Protein AF-A0A3M2XSU0-F1 (afdb_monomer_lite)

Radius of gyration: 21.27 Å; chains: 1; bounding box: 51×31×46 Å

Sequence (70 aa):
EHVMSLVRQSRGGALYDSRFGSRMRGEGPFADLLAQRYALAIKRLGLNKRDGFTLDCDAFCPPGQQMSLL

Organism: Pseudomonas syringae pv. maculicola (NCBI:txid59511)

pLDDT: mean 77.3, std 11.06, range [56.25, 96.44]

Foldseek 3Di:
DPVQCLCCQQDVNDVDDPDPPPPPHTDHDSSVVVVVVVVVVCVVVVVPDPPPPDDPCVVPDDPDPDDDDD

Secondary structure (DSSP, 8-state):
-HHHHHHHHTBTT-S----TT-TT--BSHHHHHHHHHHHHHHHHHTTT--TT-----TT---TT-PPPP-

Structure (mmCIF, N/CA/C/O backbone):
data_AF-A0A3M2XSU0-F1
#
_entry.id   AF-A0A3M2XSU0-F1
#
loop_
_atom_site.group_PDB
_atom_site.id
_atom_site.type_symbol
_atom_site.label_atom_id
_atom_site.label_alt_id
_atom_site.label_comp_id
_atom_site.label_asym_id
_atom_site.label_entity_id
_atom_site.label_seq_id
_atom_site.pdbx_PDB_ins_code
_atom_site.Cartn_x
_atom_site.Cartn_y
_atom_site.Cartn_z
_atom_site.occupancy
_atom_site.B_iso_or_equiv
_atom_site.auth_seq_id
_atom_site.auth_comp_id
_atom_site.auth_asym_id
_atom_site.auth_atom_id
_atom_site.pdbx_PDB_model_num
ATOM 1 N N . GLU A 1 1 ? -17.897 12.485 10.613 1.00 58.94 1 GLU A N 1
ATOM 2 C CA . GLU A 1 1 ? -17.967 11.426 11.645 1.00 58.94 1 GLU A CA 1
ATOM 3 C C . GLU A 1 1 ? -17.442 10.039 11.227 1.00 58.94 1 GLU A C 1
ATOM 5 O O . GLU A 1 1 ? -16.479 9.586 11.832 1.00 58.94 1 GLU A O 1
ATOM 10 N N . HIS A 1 2 ? -17.975 9.352 10.204 1.00 70.69 2 HIS A N 1
ATOM 11 C CA . HIS A 1 2 ? -17.659 7.922 9.963 1.00 70.69 2 HIS A CA 1
ATOM 12 C C . HIS A 1 2 ? -16.196 7.610 9.564 1.00 70.69 2 HIS A C 1
ATOM 14 O O . HIS A 1 2 ? -15.582 6.690 10.101 1.00 70.69 2 HIS A O 1
ATOM 20 N N . VAL A 1 3 ? -15.603 8.413 8.672 1.00 74.38 3 VAL A N 1
ATOM 21 C CA . VAL A 1 3 ? -14.239 8.183 8.147 1.00 74.38 3 VAL A CA 1
ATOM 22 C C . VAL A 1 3 ? -13.179 8.259 9.250 1.00 74.38 3 VAL A C 1
ATOM 24 O O . VAL A 1 3 ? -12.295 7.410 9.329 1.00 74.38 3 VAL A O 1
ATOM 27 N N . MET A 1 4 ? -13.302 9.227 10.162 1.00 73.81 4 MET A N 1
ATOM 28 C CA . MET A 1 4 ? -12.337 9.414 11.253 1.00 73.81 4 MET A CA 1
ATOM 29 C C . MET A 1 4 ? -12.398 8.298 12.302 1.00 73.81 4 MET A C 1
ATOM 31 O O . MET A 1 4 ? -11.407 8.059 12.991 1.00 73.81 4 MET A O 1
ATOM 35 N N . SER A 1 5 ? -13.533 7.605 12.420 1.00 75.62 5 SER A N 1
ATOM 36 C CA . SER A 1 5 ? -13.671 6.426 13.283 1.00 75.62 5 SER A CA 1
ATOM 37 C C . SER A 1 5 ? -12.890 5.234 12.719 1.00 75.62 5 SER A C 1
ATOM 39 O O . SER A 1 5 ? -12.099 4.616 13.432 1.00 75.62 5 SER A O 1
ATOM 41 N N . LEU A 1 6 ? -13.005 4.985 11.410 1.00 71.00 6 LEU A N 1
ATOM 42 C CA . LEU A 1 6 ? -12.261 3.924 10.717 1.00 71.00 6 LEU A CA 1
ATOM 43 C C . LEU A 1 6 ? -10.743 4.158 10.754 1.00 71.00 6 LEU A C 1
ATOM 45 O O . LEU A 1 6 ? -9.966 3.225 10.967 1.00 71.00 6 LEU A O 1
ATOM 49 N N . VAL A 1 7 ? -10.311 5.417 10.621 1.00 71.88 7 VAL A N 1
ATOM 50 C CA . VAL A 1 7 ? -8.891 5.789 10.744 1.00 71.88 7 VAL A CA 1
ATOM 51 C C . VAL A 1 7 ? -8.350 5.475 12.141 1.00 71.88 7 VAL A C 1
ATOM 53 O O . VAL A 1 7 ? -7.249 4.942 12.246 1.00 71.88 7 VAL A O 1
ATOM 56 N N . ARG A 1 8 ? -9.116 5.733 13.211 1.00 72.88 8 ARG A N 1
ATOM 57 C CA . ARG A 1 8 ? -8.710 5.371 14.583 1.00 72.88 8 ARG A CA 1
ATOM 58 C C . ARG A 1 8 ? -8.625 3.859 14.776 1.00 72.88 8 ARG A C 1
ATOM 60 O O . ARG A 1 8 ? -7.661 3.376 15.363 1.00 72.88 8 ARG A O 1
ATOM 67 N N . GLN A 1 9 ? -9.590 3.107 14.2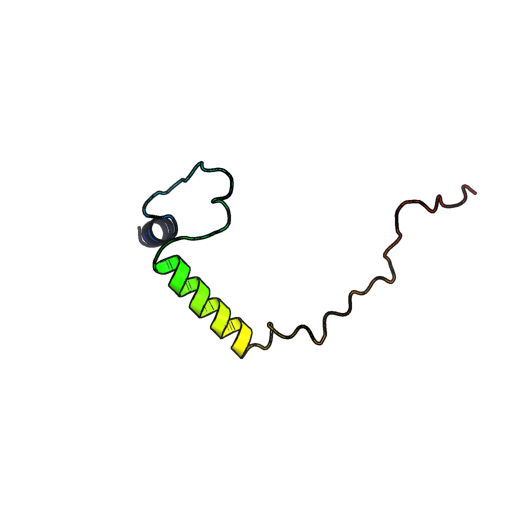46 1.00 70.62 9 GLN A N 1
ATOM 68 C CA . GLN A 1 9 ? -9.595 1.638 14.321 1.00 70.62 9 GLN A CA 1
ATOM 69 C C . GLN A 1 9 ? -8.400 0.992 13.608 1.00 70.62 9 GLN A C 1
ATOM 71 O O . GLN A 1 9 ? -8.016 -0.113 13.971 1.00 70.62 9 GLN A O 1
ATOM 76 N N . SER A 1 10 ? -7.809 1.687 12.633 1.00 68.38 10 SER A N 1
ATOM 77 C CA . SER A 1 10 ? -6.644 1.230 11.858 1.00 68.38 10 SER A CA 1
ATOM 78 C C . SER A 1 10 ? -5.294 1.632 12.468 1.00 68.38 10 SER A C 1
ATOM 80 O O . SER A 1 10 ? -4.250 1.436 11.845 1.00 68.38 10 SER A O 1
ATOM 82 N N . ARG A 1 11 ? -5.307 2.279 13.640 1.00 70.56 11 ARG A N 1
ATOM 83 C CA . ARG A 1 11 ? -4.136 2.869 14.314 1.00 70.56 11 ARG A CA 1
ATOM 84 C C . ARG A 1 11 ? -4.140 2.574 15.820 1.00 70.56 11 ARG A C 1
ATOM 86 O O . ARG A 1 11 ? -3.722 3.408 16.621 1.00 70.56 11 ARG A O 1
ATOM 93 N N . GLY A 1 12 ? -4.713 1.436 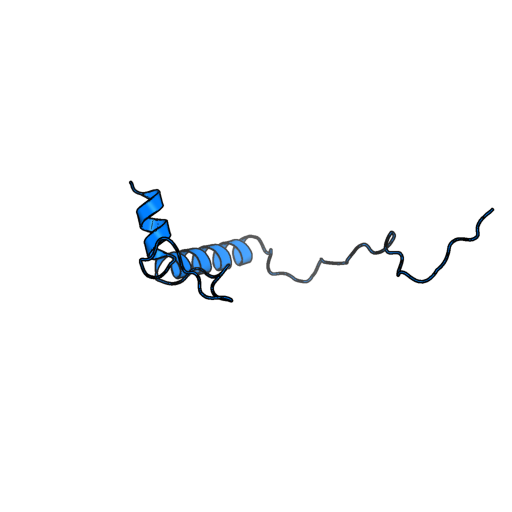16.223 1.00 67.25 12 GLY A N 1
ATOM 94 C CA . GLY A 1 12 ? -4.797 1.046 17.638 1.00 67.25 12 GLY A CA 1
ATOM 95 C C . GLY A 1 12 ? -5.621 2.005 18.514 1.00 67.25 12 GLY A C 1
ATOM 96 O O . GLY A 1 12 ? -5.389 2.097 19.713 1.00 67.25 12 GLY A O 1
ATOM 97 N N . GLY A 1 13 ? -6.558 2.757 17.926 1.00 65.44 13 GLY A N 1
ATOM 98 C CA . GLY A 1 13 ? -7.396 3.741 18.623 1.00 65.44 13 GLY A CA 1
ATOM 99 C C . GLY A 1 13 ? -6.843 5.172 18.639 1.00 65.44 13 GLY A C 1
ATOM 100 O O . GLY A 1 13 ? -7.597 6.101 18.938 1.00 65.44 13 GLY A O 1
ATOM 101 N N . ALA A 1 14 ? -5.580 5.389 18.261 1.00 62.75 14 ALA A N 1
ATOM 102 C CA . ALA A 1 14 ? -4.950 6.709 18.241 1.00 62.75 14 ALA A CA 1
ATOM 103 C C . ALA A 1 14 ? -5.062 7.390 16.864 1.00 62.75 14 ALA A C 1
ATOM 105 O O . ALA A 1 14 ? -4.977 6.755 15.818 1.00 62.75 14 ALA A O 1
ATOM 106 N N . LEU A 1 15 ? -5.212 8.719 16.834 1.00 60.84 15 LEU A N 1
ATOM 107 C CA . LEU A 1 15 ? -5.143 9.484 15.576 1.00 60.84 15 LEU A CA 1
ATOM 108 C C . LEU A 1 15 ? -3.697 9.668 15.083 1.00 60.84 15 LEU A C 1
ATOM 110 O O . LEU A 1 15 ? -3.472 9.861 13.887 1.00 60.84 15 LEU A O 1
ATOM 114 N N . TYR A 1 16 ? -2.724 9.585 15.992 1.00 56.25 16 TYR A N 1
ATOM 115 C CA . TYR A 1 16 ? -1.310 9.807 15.727 1.00 56.25 16 TYR A CA 1
ATOM 116 C C . TYR A 1 16 ? -0.455 8.879 16.597 1.00 56.25 16 TYR A C 1
ATOM 118 O O . TYR A 1 16 ? -0.662 8.802 17.804 1.00 56.25 16 TYR A O 1
ATOM 126 N N . ASP A 1 17 ? 0.503 8.199 15.969 1.00 64.12 17 ASP A N 1
ATOM 127 C CA . ASP A 1 17 ? 1.554 7.423 16.626 1.00 64.12 17 ASP A CA 1
ATOM 128 C C . ASP A 1 17 ? 2.900 7.978 16.141 1.00 64.12 17 ASP A C 1
ATOM 130 O O . ASP A 1 17 ? 3.157 8.044 14.934 1.00 64.12 17 ASP A O 1
ATOM 134 N N . SER A 1 18 ? 3.722 8.450 17.079 1.00 67.62 18 SER A N 1
ATOM 135 C CA . SER A 1 18 ? 5.022 9.070 16.814 1.00 67.62 18 SER A CA 1
ATOM 136 C C . SER A 1 18 ? 6.173 8.066 16.746 1.00 67.62 18 SER A C 1
ATOM 138 O O . SER A 1 18 ? 7.286 8.475 16.403 1.00 67.62 18 SER A O 1
ATOM 140 N N . 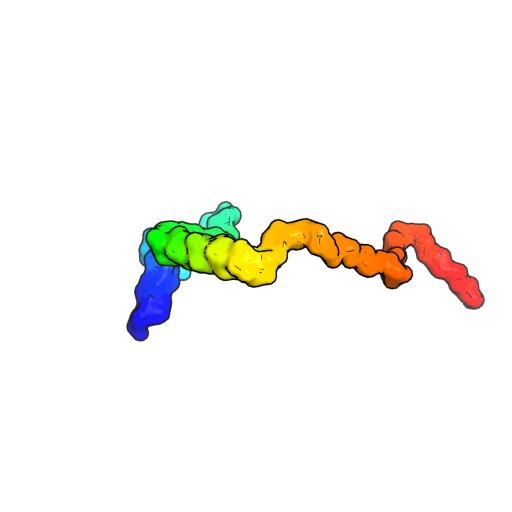ARG A 1 19 ? 5.940 6.778 17.044 1.00 68.12 19 ARG A N 1
ATOM 141 C CA . ARG A 1 19 ? 6.984 5.746 17.032 1.00 68.12 19 ARG A CA 1
ATOM 142 C C . ARG A 1 19 ? 7.632 5.647 15.649 1.00 68.12 19 ARG A C 1
ATOM 144 O O . ARG A 1 19 ? 6.977 5.563 14.609 1.00 68.12 19 ARG A O 1
ATOM 151 N N . PHE A 1 20 ? 8.959 5.664 15.633 1.00 60.69 20 PHE A N 1
ATOM 152 C CA . PHE A 1 20 ? 9.722 5.448 14.411 1.00 60.69 20 PHE A CA 1
ATOM 153 C C . PHE A 1 20 ? 9.559 3.985 13.966 1.00 60.69 20 PHE A C 1
ATOM 155 O O . PHE A 1 20 ? 9.667 3.076 14.783 1.00 60.69 20 PHE A O 1
ATOM 162 N N . GLY A 1 21 ? 9.252 3.754 12.687 1.00 64.06 21 GLY A N 1
ATOM 163 C CA . GLY A 1 21 ? 9.015 2.410 12.140 1.00 64.06 21 GLY A CA 1
ATOM 164 C C . GLY A 1 21 ? 7.574 1.879 12.229 1.00 64.06 21 GLY A C 1
ATOM 165 O O . GLY A 1 21 ? 7.297 0.845 11.631 1.00 64.06 21 GLY A O 1
ATOM 166 N N . SER A 1 22 ? 6.638 2.581 12.886 1.00 63.03 22 SER A N 1
ATOM 167 C CA . SER A 1 22 ? 5.201 2.231 12.839 1.00 63.03 22 SER A CA 1
ATOM 168 C C . SER A 1 22 ? 4.451 2.890 11.674 1.00 63.03 22 SER A C 1
ATOM 170 O O . SER A 1 22 ? 3.286 2.600 11.404 1.00 63.03 22 SER A O 1
ATOM 172 N N . ARG A 1 23 ? 5.120 3.781 10.933 1.00 64.19 23 ARG A N 1
ATOM 173 C CA . ARG A 1 23 ? 4.545 4.449 9.761 1.00 64.19 23 ARG A CA 1
ATOM 174 C C . ARG A 1 23 ? 4.372 3.442 8.619 1.00 64.19 23 ARG A C 1
ATOM 176 O O . ARG A 1 23 ? 5.215 2.580 8.417 1.00 64.19 23 ARG A O 1
ATOM 183 N N . MET A 1 24 ? 3.290 3.593 7.853 1.00 62.44 24 MET A N 1
ATOM 184 C CA . MET A 1 24 ? 2.933 2.755 6.691 1.00 62.44 24 MET A CA 1
ATOM 185 C C . MET A 1 24 ? 2.445 1.322 6.984 1.00 62.44 24 MET A C 1
ATOM 187 O O . MET A 1 24 ? 2.200 0.575 6.037 1.00 62.44 24 MET A O 1
ATOM 191 N N . ARG A 1 25 ? 2.209 0.937 8.246 1.00 71.44 25 ARG A N 1
ATOM 192 C CA . ARG A 1 25 ? 1.423 -0.263 8.586 1.00 71.44 25 ARG A CA 1
ATOM 193 C C . ARG A 1 25 ? 0.186 0.122 9.388 1.00 71.44 25 ARG A C 1
ATOM 195 O O . ARG A 1 25 ? 0.296 0.787 10.410 1.00 71.44 25 ARG A O 1
ATOM 202 N N . GLY A 1 26 ? -0.987 -0.267 8.893 1.00 74.00 26 GLY A N 1
ATOM 203 C CA . GLY A 1 26 ? -2.216 -0.205 9.680 1.00 74.00 26 GLY A CA 1
ATOM 204 C C . GLY A 1 26 ? -2.234 -1.340 10.703 1.00 74.00 26 GLY A C 1
ATOM 205 O O . GLY A 1 26 ? -1.751 -2.431 10.412 1.00 74.00 26 GLY A O 1
ATOM 206 N N . GLU A 1 27 ? -2.800 -1.084 11.876 1.00 77.56 27 GLU A N 1
ATOM 207 C CA . GLU A 1 27 ? -2.975 -2.064 12.952 1.00 77.56 27 GLU A CA 1
ATOM 208 C C . GLU A 1 27 ? -4.463 -2.203 13.295 1.00 77.56 27 GLU A C 1
ATOM 210 O O . GLU A 1 27 ? -5.222 -1.238 13.203 1.00 77.56 27 GLU A O 1
ATOM 215 N N . GLY A 1 28 ? -4.877 -3.391 13.735 1.00 79.75 28 GLY A N 1
ATOM 216 C CA . GLY A 1 28 ? -6.234 -3.654 14.209 1.00 79.75 28 GLY A CA 1
ATOM 217 C C . GLY A 1 28 ? -7.215 -4.145 1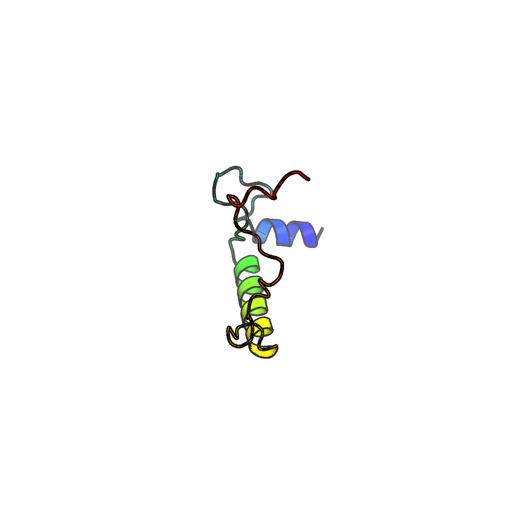3.133 1.00 79.75 28 GLY A C 1
ATOM 218 O O . GLY A 1 28 ? -6.876 -4.234 11.951 1.00 79.75 28 GLY A O 1
ATOM 219 N N . PRO A 1 29 ? -8.472 -4.434 13.525 1.00 81.50 29 PRO A N 1
ATOM 220 C CA . PRO A 1 29 ? -9.397 -5.232 12.714 1.00 81.50 29 PRO A CA 1
ATOM 221 C C . PRO A 1 29 ? -9.730 -4.639 11.340 1.00 81.50 29 PRO A C 1
ATOM 223 O O . PRO A 1 29 ? -9.969 -5.371 10.380 1.00 81.50 29 PRO A O 1
ATOM 226 N N . PHE A 1 30 ? -9.756 -3.308 11.220 1.00 82.62 30 PHE A N 1
ATOM 227 C CA . PHE A 1 30 ? -10.024 -2.662 9.935 1.00 82.62 30 PHE A CA 1
ATOM 228 C C . PHE A 1 30 ? -8.825 -2.748 8.985 1.00 82.62 30 PHE A C 1
ATOM 230 O O . PHE A 1 30 ? -9.010 -2.958 7.784 1.00 82.62 30 PHE A O 1
ATOM 237 N N . ALA A 1 31 ? -7.603 -2.630 9.513 1.00 83.94 31 ALA A N 1
ATOM 238 C CA . ALA A 1 31 ? -6.391 -2.839 8.730 1.00 83.94 31 ALA A CA 1
ATOM 239 C C . ALA A 1 31 ? -6.313 -4.291 8.234 1.00 83.94 31 ALA A C 1
ATOM 241 O O . ALA A 1 31 ? -6.034 -4.515 7.054 1.00 83.94 31 ALA A O 1
ATOM 242 N N . ASP A 1 32 ? -6.671 -5.257 9.085 1.00 84.62 32 ASP A N 1
ATOM 243 C CA . ASP A 1 32 ? -6.738 -6.675 8.718 1.00 84.62 32 ASP A CA 1
ATOM 244 C C . ASP A 1 32 ? -7.775 -6.932 7.616 1.00 84.62 32 ASP A C 1
ATOM 246 O O . ASP A 1 32 ? -7.488 -7.604 6.621 1.00 84.62 32 ASP A O 1
ATOM 250 N N . LEU A 1 33 ? -8.970 -6.345 7.735 1.00 89.31 33 LEU A N 1
ATOM 251 C CA . LEU A 1 33 ? -10.012 -6.440 6.711 1.00 89.31 33 LEU A CA 1
ATOM 252 C C . LEU A 1 33 ? -9.548 -5.850 5.372 1.00 89.31 33 LEU A C 1
ATOM 254 O O . LEU A 1 33 ? -9.802 -6.429 4.311 1.00 89.31 33 LEU A O 1
ATOM 258 N N . LEU A 1 34 ? -8.874 -4.698 5.404 1.00 89.06 34 LEU A N 1
ATOM 259 C CA . LEU A 1 34 ? -8.321 -4.068 4.209 1.00 89.06 34 LEU A CA 1
ATOM 260 C C . LEU A 1 34 ? -7.248 -4.956 3.564 1.00 89.06 34 LEU A C 1
ATOM 262 O O . LEU A 1 34 ? -7.279 -5.153 2.348 1.00 89.06 34 LEU A O 1
ATOM 266 N N . ALA A 1 35 ? -6.354 -5.538 4.367 1.00 89.81 35 ALA A N 1
ATOM 267 C CA . ALA A 1 35 ? -5.316 -6.452 3.900 1.00 89.81 35 ALA A CA 1
ATOM 268 C C . ALA A 1 35 ? -5.914 -7.697 3.223 1.00 89.81 35 ALA A C 1
ATOM 270 O O . ALA A 1 35 ? -5.494 -8.066 2.124 1.00 89.81 35 ALA A O 1
ATOM 271 N N . GLN A 1 36 ? -6.949 -8.300 3.817 1.00 93.94 36 GLN A N 1
ATOM 272 C CA . GLN A 1 36 ? -7.659 -9.443 3.233 1.00 93.94 36 GLN A CA 1
ATOM 273 C C . GLN A 1 36 ? -8.331 -9.086 1.900 1.00 93.94 36 GLN A C 1
ATOM 275 O O . GLN A 1 36 ? -8.203 -9.820 0.915 1.00 93.94 36 GLN A O 1
ATOM 280 N N . ARG A 1 37 ? -9.019 -7.937 1.838 1.00 95.19 37 ARG A N 1
ATOM 281 C CA . ARG A 1 37 ? -9.657 -7.444 0.606 1.00 95.19 37 ARG A CA 1
ATOM 282 C C . ARG A 1 37 ? -8.635 -7.205 -0.497 1.00 95.19 37 ARG A C 1
ATOM 284 O O . ARG A 1 37 ? -8.871 -7.608 -1.636 1.00 95.19 37 ARG A O 1
ATOM 291 N N . TYR A 1 38 ? -7.506 -6.592 -0.155 1.00 93.94 38 TYR A N 1
ATOM 292 C CA . TYR A 1 38 ? -6.414 -6.353 -1.088 1.00 93.94 38 TYR A CA 1
ATOM 293 C C . TYR A 1 38 ? -5.839 -7.670 -1.622 1.00 93.94 38 TYR A C 1
ATOM 295 O O . TYR A 1 38 ? -5.774 -7.860 -2.836 1.00 93.94 38 TYR A O 1
ATOM 303 N N . ALA A 1 39 ? -5.515 -8.623 -0.742 1.00 93.69 39 ALA A N 1
ATOM 304 C CA . ALA A 1 39 ? -4.987 -9.929 -1.137 1.00 93.69 39 ALA A CA 1
ATOM 305 C C . ALA A 1 39 ? -5.937 -10.678 -2.090 1.00 93.69 39 ALA A C 1
ATOM 307 O O . ALA A 1 39 ? -5.502 -11.238 -3.101 1.00 93.69 39 ALA A O 1
ATOM 308 N N . LEU A 1 40 ? -7.245 -10.641 -1.813 1.00 96.44 40 LEU A N 1
ATOM 309 C CA . LEU A 1 40 ? -8.254 -11.235 -2.686 1.00 96.44 40 LEU A CA 1
ATOM 310 C C . LEU A 1 40 ? -8.332 -10.525 -4.045 1.00 96.44 40 LEU A C 1
ATOM 312 O O . LEU A 1 40 ? -8.400 -11.197 -5.074 1.00 96.44 40 LEU A O 1
A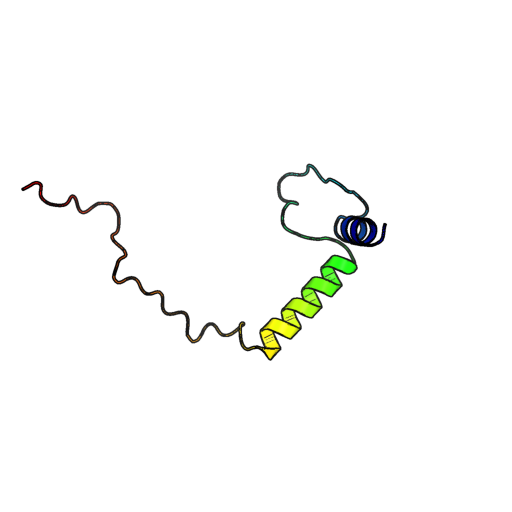TOM 316 N N . ALA A 1 41 ? -8.320 -9.191 -4.067 1.00 96.25 41 ALA A N 1
ATOM 317 C CA . ALA A 1 41 ? -8.365 -8.410 -5.302 1.00 96.25 41 ALA A CA 1
ATOM 318 C C . ALA A 1 41 ? -7.149 -8.694 -6.192 1.00 96.25 41 ALA A C 1
ATOM 320 O O . ALA A 1 41 ? -7.309 -9.004 -7.370 1.00 96.25 41 ALA A O 1
ATOM 321 N N . ILE A 1 42 ? -5.948 -8.690 -5.614 1.00 94.44 42 ILE A N 1
ATOM 322 C CA . ILE A 1 42 ? -4.705 -9.001 -6.323 1.00 94.44 42 ILE A CA 1
ATOM 323 C C . ILE A 1 42 ? -4.733 -10.422 -6.902 1.00 94.44 42 ILE A C 1
ATOM 325 O O . ILE A 1 42 ? -4.344 -10.625 -8.053 1.00 94.44 42 ILE A O 1
ATOM 329 N N . LYS A 1 43 ? -5.240 -11.407 -6.143 1.00 92.50 43 LYS A N 1
ATOM 330 C CA . LYS A 1 43 ? -5.408 -12.784 -6.633 1.00 92.50 43 LYS A CA 1
ATOM 331 C C . LYS A 1 43 ? -6.400 -12.852 -7.797 1.00 92.50 43 LYS A C 1
ATOM 333 O O . LYS A 1 43 ? -6.107 -13.496 -8.799 1.00 92.50 43 LYS A O 1
ATOM 338 N N . ARG A 1 44 ? -7.552 -12.183 -7.679 1.00 93.75 44 ARG A N 1
ATOM 339 C CA . ARG A 1 44 ? -8.605 -12.154 -8.712 1.00 93.75 44 ARG A CA 1
ATOM 340 C C . ARG A 1 44 ? -8.144 -11.486 -10.004 1.00 93.75 44 ARG A C 1
ATOM 342 O O . ARG A 1 44 ? -8.500 -11.954 -11.076 1.00 93.75 44 ARG A O 1
ATOM 349 N N . LEU A 1 45 ? -7.371 -10.410 -9.893 1.00 93.00 45 LEU A N 1
ATOM 350 C CA . LEU A 1 45 ? -6.863 -9.646 -11.033 1.00 93.00 45 LEU A CA 1
ATOM 351 C C . LEU A 1 45 ? -5.559 -10.221 -11.605 1.00 93.00 45 LEU A C 1
ATOM 353 O O . LEU A 1 45 ? -5.059 -9.719 -12.604 1.00 93.00 45 LEU A O 1
ATOM 357 N N . GLY A 1 46 ? -4.986 -11.256 -10.982 1.00 89.50 46 GLY A N 1
ATOM 358 C CA . GLY A 1 46 ? -3.731 -11.857 -11.434 1.00 89.50 46 GLY A CA 1
ATOM 359 C C . GLY A 1 46 ? -2.503 -10.958 -11.257 1.00 89.50 46 GLY A C 1
ATOM 360 O O . GLY A 1 46 ? -1.466 -11.244 -11.843 1.00 89.50 46 GLY A O 1
ATOM 361 N N . LEU A 1 47 ? -2.591 -9.913 -10.429 1.00 87.56 47 LEU A N 1
ATOM 362 C CA . LEU A 1 47 ? -1.515 -8.938 -10.193 1.00 87.56 47 LEU A CA 1
ATOM 363 C C . LEU A 1 47 ? -0.391 -9.474 -9.286 1.00 87.56 47 LEU A C 1
ATOM 365 O O . LEU A 1 47 ? 0.632 -8.826 -9.121 1.00 87.56 47 LEU A O 1
ATOM 369 N N . ASN A 1 48 ? -0.570 -10.666 -8.705 1.00 85.31 48 ASN A N 1
ATOM 370 C CA . ASN A 1 48 ? 0.453 -11.365 -7.913 1.00 85.31 48 ASN A CA 1
ATOM 371 C C . ASN A 1 48 ? 1.402 -12.230 -8.761 1.00 85.31 48 ASN A C 1
ATOM 373 O O . ASN A 1 48 ? 2.191 -13.000 -8.211 1.00 85.31 48 ASN A O 1
ATOM 377 N N . LYS A 1 49 ? 1.310 -12.160 -10.091 1.00 83.00 49 LYS A N 1
ATOM 378 C CA . LYS A 1 49 ? 2.212 -12.885 -10.985 1.00 83.00 49 LYS A CA 1
ATOM 379 C C . LYS A 1 49 ? 3.502 -12.087 -11.141 1.00 83.00 49 LYS A C 1
ATOM 381 O O . LYS A 1 49 ? 3.457 -10.915 -11.487 1.00 83.00 49 LYS A O 1
ATOM 386 N N . ARG A 1 50 ? 4.649 -12.721 -10.889 1.00 72.62 50 ARG A N 1
ATOM 387 C CA . ARG A 1 50 ? 5.961 -12.157 -11.259 1.00 72.62 50 ARG A CA 1
ATOM 388 C C . ARG A 1 50 ? 6.253 -12.309 -12.751 1.00 72.62 50 ARG A C 1
ATOM 390 O O . ARG A 1 50 ? 7.076 -11.573 -13.286 1.00 72.62 50 ARG A O 1
ATOM 397 N N . ASP A 1 51 ? 5.555 -13.230 -13.404 1.00 69.38 51 ASP A N 1
ATOM 398 C CA . ASP A 1 51 ? 5.713 -13.540 -14.818 1.00 69.38 51 ASP A CA 1
ATOM 399 C C . ASP A 1 51 ? 5.174 -12.362 -15.647 1.00 69.38 51 ASP A C 1
ATOM 401 O O . ASP A 1 51 ? 3.963 -12.178 -15.763 1.00 69.38 51 ASP A O 1
ATOM 405 N N . GLY A 1 52 ? 6.078 -11.522 -16.160 1.00 65.25 52 GLY A N 1
ATOM 406 C CA . GLY A 1 52 ? 5.744 -10.352 -16.985 1.00 65.25 52 GLY A CA 1
ATOM 407 C C . GLY A 1 52 ? 6.406 -9.038 -16.565 1.00 65.25 52 GLY A C 1
ATOM 408 O O . GLY A 1 52 ? 6.350 -8.074 -17.321 1.00 65.25 52 GLY A O 1
ATOM 409 N N . PHE A 1 53 ? 7.072 -8.984 -15.407 1.00 71.69 53 PHE A N 1
ATOM 410 C CA . PHE A 1 53 ? 7.867 -7.818 -15.005 1.00 71.69 53 PHE A CA 1
ATOM 411 C C . PHE A 1 53 ? 9.297 -7.920 -15.547 1.00 71.69 53 PHE A C 1
ATOM 413 O O . PHE A 1 53 ? 10.254 -8.059 -14.785 1.00 71.69 53 PHE A O 1
ATOM 420 N N . THR A 1 54 ? 9.450 -7.870 -16.869 1.00 81.69 54 THR A N 1
ATOM 421 C CA . THR A 1 54 ? 10.759 -7.564 -17.452 1.00 81.69 54 THR A CA 1
ATOM 422 C C . THR A 1 54 ? 10.963 -6.065 -17.314 1.00 81.69 54 THR A C 1
ATOM 424 O O . THR A 1 54 ? 10.157 -5.280 -17.810 1.00 81.69 54 THR A O 1
ATOM 427 N N . LEU A 1 55 ? 12.005 -5.668 -16.588 1.00 84.19 55 LEU A N 1
ATOM 428 C CA . LEU A 1 55 ? 12.399 -4.268 -16.537 1.00 84.19 55 LEU A CA 1
ATOM 429 C C . LEU A 1 55 ? 12.942 -3.888 -17.913 1.00 84.19 55 LEU A C 1
ATOM 431 O O . LEU A 1 55 ? 13.881 -4.520 -18.397 1.00 84.19 55 LEU A O 1
ATOM 435 N N . ASP A 1 56 ? 12.339 -2.877 -18.528 1.00 86.50 56 ASP A N 1
ATOM 436 C CA . ASP A 1 56 ? 12.965 -2.176 -19.639 1.00 86.50 56 ASP A CA 1
ATOM 437 C C . ASP A 1 56 ? 14.130 -1.361 -19.067 1.00 86.50 56 ASP A C 1
ATOM 439 O O . ASP A 1 56 ? 13.943 -0.417 -18.293 1.00 86.50 56 ASP A O 1
ATOM 443 N N . CYS A 1 57 ? 15.338 -1.801 -19.396 1.00 88.12 57 CYS A N 1
ATOM 444 C CA . CYS A 1 57 ? 16.582 -1.180 -18.972 1.00 88.12 57 CYS A CA 1
ATOM 445 C C . CYS A 1 57 ? 17.299 -0.510 -20.151 1.00 88.12 57 CYS A C 1
ATOM 447 O O . CYS A 1 57 ? 18.469 -0.160 -20.004 1.00 88.12 57 CYS A O 1
ATOM 449 N N . ASP A 1 58 ? 16.635 -0.305 -21.292 1.00 89.56 58 ASP A N 1
ATOM 450 C CA . ASP A 1 58 ? 17.277 0.191 -22.516 1.00 89.56 58 ASP A CA 1
ATOM 451 C C . ASP A 1 58 ? 17.863 1.601 -22.325 1.00 89.56 58 ASP A C 1
ATOM 453 O O . ASP A 1 58 ? 18.900 1.941 -22.891 1.00 89.56 58 ASP A O 1
ATOM 457 N N . ALA A 1 59 ? 17.233 2.411 -21.468 1.00 85.56 59 ALA A N 1
ATOM 458 C CA . ALA A 1 59 ? 17.694 3.753 -21.104 1.00 85.56 59 ALA A CA 1
ATOM 459 C C . ALA A 1 59 ? 18.514 3.802 -19.798 1.00 85.56 59 ALA A C 1
ATOM 461 O O . ALA A 1 59 ? 18.906 4.883 -19.350 1.00 85.56 59 ALA A O 1
ATOM 462 N N . PHE A 1 60 ? 18.751 2.663 -19.142 1.00 87.75 60 PHE A N 1
ATOM 463 C CA . PHE A 1 60 ? 19.497 2.636 -17.889 1.00 87.75 60 PHE A CA 1
ATOM 464 C C . PHE A 1 60 ? 20.997 2.804 -18.155 1.00 87.75 60 PHE A C 1
ATOM 466 O O . PHE A 1 60 ? 21.649 1.922 -18.706 1.00 87.75 60 PHE A O 1
ATOM 473 N N . CYS A 1 61 ? 21.562 3.929 -17.711 1.00 82.06 61 CYS A N 1
ATOM 474 C CA . CYS A 1 61 ? 22.997 4.194 -17.766 1.00 82.06 61 CYS A CA 1
ATOM 475 C C . CYS A 1 61 ? 23.585 4.176 -16.343 1.00 82.06 61 CYS A C 1
ATOM 477 O O . CYS A 1 61 ? 23.319 5.096 -15.562 1.00 82.06 61 CYS A O 1
ATOM 479 N N . PRO A 1 62 ? 24.361 3.142 -15.967 1.00 82.69 62 PRO A N 1
ATOM 480 C CA . PRO A 1 62 ? 25.069 3.119 -14.694 1.00 82.69 62 PRO A CA 1
ATOM 481 C C . PRO A 1 62 ? 26.024 4.322 -14.570 1.00 82.69 62 PRO A C 1
ATOM 483 O O . PRO A 1 62 ? 26.759 4.622 -15.515 1.00 82.69 62 PRO A O 1
ATOM 486 N N . PRO A 1 63 ? 26.076 5.004 -13.413 1.00 79.44 63 PRO A N 1
ATOM 487 C CA . PRO A 1 63 ? 27.013 6.104 -13.207 1.00 79.44 63 PRO A CA 1
ATOM 488 C C . PRO A 1 63 ? 28.463 5.597 -13.285 1.00 79.44 63 PRO A C 1
ATOM 490 O O . PRO A 1 63 ? 28.818 4.628 -12.617 1.00 79.44 63 PRO A O 1
ATOM 493 N N . GLY A 1 64 ? 29.302 6.253 -14.094 1.00 74.94 64 GLY A N 1
ATOM 494 C CA . GLY A 1 64 ? 30.728 5.915 -14.245 1.00 74.94 64 GLY A CA 1
ATOM 495 C C . GLY A 1 64 ? 31.259 5.947 -15.682 1.00 74.94 64 GLY A C 1
ATOM 496 O O . GLY A 1 64 ? 32.469 6.035 -15.872 1.00 74.94 64 GLY A O 1
ATOM 497 N N . GLN A 1 65 ? 30.387 5.944 -16.695 1.00 68.50 65 GLN A N 1
ATOM 498 C CA . GLN A 1 65 ? 30.786 6.250 -18.070 1.00 68.50 65 GLN A CA 1
ATOM 499 C C . GLN A 1 65 ? 30.665 7.755 -18.315 1.00 68.50 65 GLN A C 1
ATOM 501 O O . GLN A 1 65 ? 29.609 8.262 -18.686 1.00 68.50 65 GLN A O 1
ATOM 506 N N . GLN A 1 66 ? 31.749 8.489 -18.063 1.00 68.50 66 GLN A N 1
ATOM 507 C CA . GLN A 1 66 ? 31.855 9.876 -18.506 1.00 68.50 66 GLN A CA 1
ATOM 508 C C . GLN A 1 66 ? 31.673 9.917 -20.030 1.00 68.50 66 GLN A C 1
ATOM 510 O O . GLN A 1 66 ? 32.469 9.329 -20.760 1.00 68.50 66 GLN A O 1
ATOM 515 N N . MET A 1 67 ? 30.627 10.596 -20.509 1.00 70.00 67 MET A N 1
ATOM 516 C CA . MET A 1 67 ? 30.472 10.862 -21.941 1.00 70.00 67 MET A CA 1
ATOM 517 C C . MET A 1 67 ? 31.682 11.667 -22.430 1.00 70.00 67 MET A C 1
ATOM 519 O O . MET A 1 67 ? 32.170 12.543 -21.710 1.00 70.00 67 MET A O 1
ATOM 523 N N . SER A 1 68 ? 32.179 11.380 -23.638 1.00 69.62 68 SER A N 1
ATOM 524 C CA . SER A 1 68 ? 33.259 12.181 -24.216 1.00 69.62 68 SER A CA 1
ATOM 525 C C . SER A 1 68 ? 32.767 13.612 -24.409 1.00 69.62 68 SER A C 1
ATOM 527 O O . SER A 1 68 ? 31.756 13.834 -25.076 1.00 69.62 68 SER A O 1
ATOM 529 N N . LEU A 1 69 ? 33.483 14.574 -23.833 1.00 73.50 69 LEU A N 1
ATOM 530 C CA . LEU A 1 69 ? 33.293 15.975 -24.179 1.00 73.50 69 LEU A CA 1
ATOM 531 C C . LEU A 1 69 ? 33.793 16.150 -25.617 1.00 73.50 69 LEU A C 1
ATOM 533 O O . LEU A 1 69 ? 34.939 15.800 -25.904 1.00 73.50 69 LEU A O 1
ATOM 537 N N . LEU A 1 70 ? 32.892 16.589 -26.499 1.00 61.72 70 LEU A N 1
ATOM 538 C CA . LEU A 1 70 ? 33.221 17.028 -27.8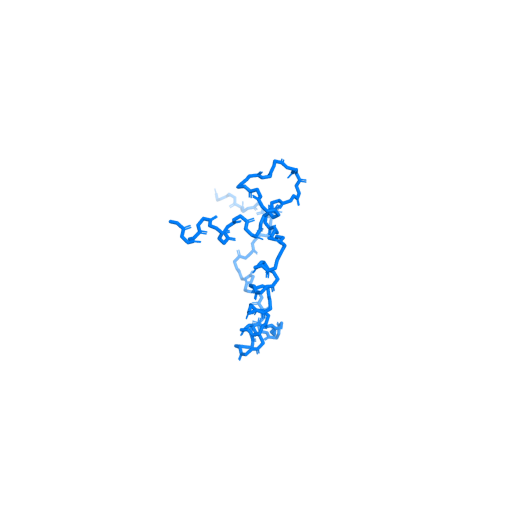57 1.00 61.72 70 LEU A CA 1
ATOM 539 C C . LEU A 1 70 ? 34.184 18.218 -27.817 1.00 61.72 70 LEU A C 1
ATOM 541 O O . LEU A 1 70 ? 34.004 19.080 -26.926 1.00 61.72 70 LEU A O 1
#